Protein AF-A0A3C0J8K1-F1 (afdb_monomer)

Nearest PDB structures (foldseek):
  5caj-assembly2_B  TM=9.102E-01  e=4.539E-05  Escherichia coli K-12

Solvent-accessible surface area (backbone atoms only — not comparable to full-atom values): 5280 Å² total; per-residue (Å²): 112,70,67,56,42,51,74,74,44,73,42,84,38,65,79,73,44,69,39,44,79,84,59,88,80,77,95,80,90,64,58,60,83,46,95,44,65,57,90,92,24,75,27,48,62,61,60,48,40,63,57,54,35,65,72,72,57,57,96,83,69,76,80,89,84,84,64,56,77,78,62,37,55,50,38,58,77,72,71,122

Sequence (80 aa):
QFEYLQNHLRILSAFYGILKPMDGVTPYRLEMQAKVGIGDAKNLYEYWGELLYRSVIDDSRIIINLASKEYSKCIEKYLT

Mean predicted aligned error: 2.89 Å

Structure (mmCIF, N/CA/C/O backbone):
data_AF-A0A3C0J8K1-F1
#
_entry.id   AF-A0A3C0J8K1-F1
#
loop_
_atom_site.group_PDB
_atom_site.id
_atom_site.type_symbol
_atom_site.label_atom_id
_atom_site.label_alt_id
_atom_site.label_comp_id
_atom_site.label_asym_id
_atom_site.label_entity_id
_atom_site.label_seq_id
_atom_site.pdbx_PDB_ins_code
_atom_site.Cartn_x
_atom_site.Cartn_y
_atom_site.Cartn_z
_atom_site.occupancy
_atom_site.B_iso_or_equiv
_atom_site.auth_seq_id
_atom_site.auth_comp_id
_atom_site.auth_asym_id
_atom_site.auth_atom_id
_atom_site.pdbx_PDB_model_num
ATOM 1 N N . GLN A 1 1 ? 14.886 6.695 -15.152 1.00 86.12 1 GLN A N 1
ATOM 2 C CA . GLN A 1 1 ? 14.631 6.844 -13.698 1.00 86.12 1 GLN A CA 1
ATOM 3 C C . GLN A 1 1 ? 13.147 6.697 -13.365 1.00 86.12 1 GLN A C 1
ATOM 5 O O . GLN A 1 1 ? 12.822 5.826 -12.573 1.00 86.12 1 GLN A O 1
ATOM 10 N N . PHE A 1 2 ? 12.241 7.464 -13.985 1.00 94.50 2 PHE A N 1
ATOM 11 C CA . PHE A 1 2 ? 10.797 7.352 -13.712 1.00 94.50 2 PHE A CA 1
ATOM 12 C C . PHE A 1 2 ? 10.196 5.971 -13.999 1.00 94.50 2 PHE A C 1
ATOM 14 O O . PHE A 1 2 ? 9.413 5.484 -13.196 1.00 94.50 2 PHE A O 1
ATOM 21 N N . GLU A 1 3 ? 10.607 5.307 -15.080 1.00 96.75 3 GLU A N 1
ATOM 22 C CA . GLU A 1 3 ? 10.153 3.945 -15.399 1.00 96.75 3 GLU A CA 1
ATOM 23 C C . GLU A 1 3 ? 10.509 2.932 -14.300 1.00 96.75 3 GLU A C 1
ATOM 25 O O . GLU A 1 3 ? 9.668 2.140 -13.884 1.00 96.75 3 GLU A O 1
ATOM 30 N N . TYR A 1 4 ? 11.726 3.021 -13.752 1.00 96.69 4 TYR A N 1
ATOM 31 C CA . TYR A 1 4 ? 12.144 2.194 -12.621 1.00 96.69 4 TYR A CA 1
ATOM 32 C C . TYR A 1 4 ? 11.220 2.408 -11.415 1.00 96.69 4 TYR A C 1
ATOM 34 O O . TYR A 1 4 ? 10.707 1.450 -10.846 1.00 96.69 4 TYR A O 1
ATOM 42 N N . LEU A 1 5 ? 10.937 3.664 -11.055 1.00 96.88 5 LEU A N 1
ATOM 43 C CA . LEU A 1 5 ? 9.996 3.958 -9.971 1.00 96.88 5 LEU A CA 1
ATOM 44 C C . LEU A 1 5 ? 8.594 3.421 -10.280 1.00 96.88 5 LEU A C 1
ATOM 46 O O . LEU A 1 5 ? 7.974 2.815 -9.413 1.00 96.88 5 LEU A O 1
ATOM 50 N N . GLN A 1 6 ? 8.109 3.580 -11.510 1.00 96.06 6 GLN A N 1
ATOM 51 C CA . GLN A 1 6 ? 6.788 3.095 -11.908 1.00 96.06 6 GLN A CA 1
ATOM 52 C C . GLN A 1 6 ? 6.657 1.569 -11.767 1.00 96.06 6 GLN A C 1
ATOM 54 O O . GLN A 1 6 ? 5.593 1.062 -11.395 1.00 96.06 6 GLN A O 1
ATOM 59 N N . ASN A 1 7 ? 7.747 0.837 -11.997 1.00 94.25 7 ASN A N 1
ATOM 60 C CA . ASN A 1 7 ? 7.773 -0.618 -11.898 1.00 94.25 7 ASN A CA 1
ATOM 61 C C . ASN A 1 7 ? 7.995 -1.111 -10.462 1.00 94.25 7 ASN A C 1
ATOM 63 O O . ASN A 1 7 ? 7.304 -2.043 -10.051 1.00 94.25 7 ASN A O 1
ATOM 67 N N . HIS A 1 8 ? 8.860 -0.450 -9.685 1.00 95.00 8 HIS A N 1
ATOM 68 C CA . HIS A 1 8 ? 9.359 -0.965 -8.402 1.00 95.00 8 HIS A CA 1
ATOM 69 C C . HIS A 1 8 ? 8.837 -0.245 -7.149 1.00 95.00 8 HIS A C 1
ATOM 71 O O . HIS A 1 8 ? 8.942 -0.793 -6.055 1.00 95.00 8 HIS A O 1
ATOM 77 N N . LEU A 1 9 ? 8.279 0.964 -7.263 1.00 96.50 9 LEU A N 1
ATOM 78 C CA . LEU A 1 9 ? 7.708 1.689 -6.1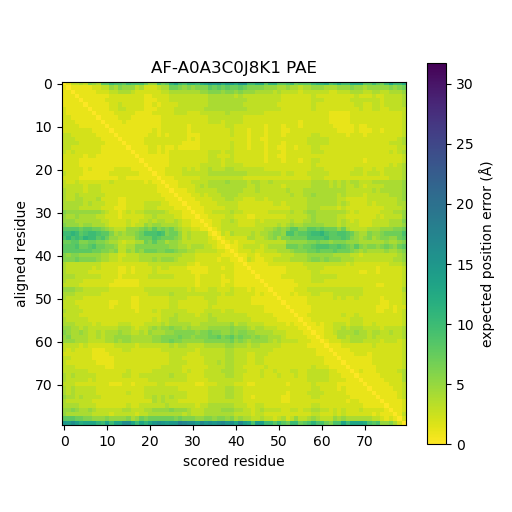26 1.00 96.50 9 LEU A CA 1
ATOM 79 C C . LEU A 1 9 ? 6.188 1.499 -6.079 1.00 96.50 9 LEU A C 1
ATOM 81 O O . LEU A 1 9 ? 5.486 1.598 -7.090 1.00 96.50 9 LEU A O 1
ATOM 85 N N . ARG A 1 10 ? 5.675 1.240 -4.878 1.00 97.19 10 ARG A N 1
ATOM 86 C CA . ARG A 1 10 ? 4.246 1.189 -4.564 1.00 97.19 10 ARG A CA 1
ATOM 87 C C . ARG A 1 10 ? 3.980 2.088 -3.366 1.00 97.19 10 ARG A C 1
ATOM 89 O O . ARG A 1 10 ? 4.733 2.064 -2.396 1.00 97.19 10 ARG A O 1
ATOM 96 N N . ILE A 1 11 ? 2.926 2.891 -3.450 1.00 97.56 11 ILE A N 1
ATOM 97 C CA . ILE A 1 11 ? 2.520 3.838 -2.411 1.00 97.56 11 ILE A CA 1
ATOM 98 C C . ILE A 1 11 ? 1.222 3.320 -1.799 1.00 97.56 11 ILE A C 1
ATOM 100 O O . ILE A 1 11 ? 0.215 3.178 -2.490 1.00 97.56 11 ILE A O 1
ATOM 104 N N . LEU A 1 12 ? 1.254 3.033 -0.499 1.00 97.38 12 LEU A N 1
ATOM 105 C CA . LEU A 1 12 ? 0.076 2.618 0.258 1.00 97.38 12 LEU A CA 1
ATOM 106 C C . LEU A 1 12 ? -0.844 3.819 0.513 1.00 97.38 12 LEU A C 1
ATOM 108 O O . LEU A 1 12 ? -0.398 4.881 0.944 1.00 97.38 12 LEU A O 1
ATOM 112 N N . SER A 1 13 ? -2.137 3.635 0.263 1.00 96.81 13 SER A N 1
ATOM 113 C CA . SER A 1 13 ? -3.190 4.629 0.449 1.00 96.81 13 SER A CA 1
ATOM 114 C C . SER A 1 13 ? -4.406 3.978 1.095 1.00 96.81 13 SER A C 1
ATOM 116 O O . SER A 1 13 ? -4.898 2.955 0.634 1.00 96.81 13 SER A O 1
ATOM 118 N N . ALA A 1 14 ? -4.950 4.603 2.136 1.00 95.88 14 ALA A N 1
A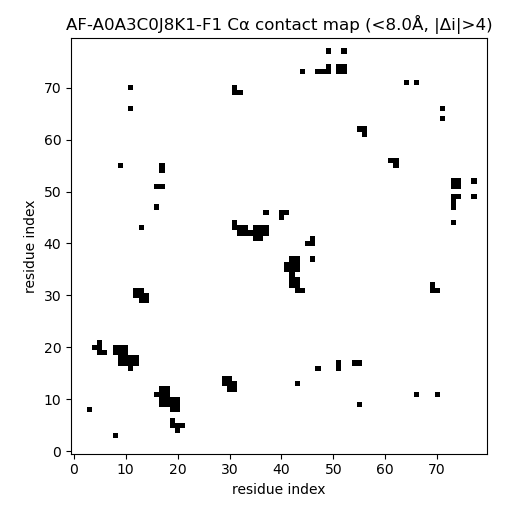TOM 119 C CA . ALA A 1 14 ? -6.180 4.121 2.757 1.00 95.88 14 ALA A CA 1
ATOM 120 C C . ALA A 1 14 ? -7.400 4.240 1.822 1.00 95.88 14 ALA A C 1
ATOM 122 O O . ALA A 1 14 ? -8.342 3.459 1.944 1.00 95.88 14 ALA A O 1
ATOM 123 N N . PHE A 1 15 ? -7.374 5.201 0.890 1.00 95.69 15 PHE A N 1
ATOM 124 C CA . PHE A 1 15 ? -8.474 5.479 -0.036 1.00 95.69 15 PHE A CA 1
ATOM 125 C C . PHE A 1 15 ? -8.330 4.741 -1.371 1.00 95.69 15 PHE A C 1
ATOM 127 O O . PHE A 1 15 ? -9.296 4.163 -1.854 1.00 95.69 15 PHE A O 1
ATOM 134 N N . TYR A 1 16 ? -7.124 4.718 -1.943 1.00 96.81 16 TYR A N 1
ATOM 135 C CA . TYR A 1 16 ? -6.859 4.092 -3.244 1.00 96.81 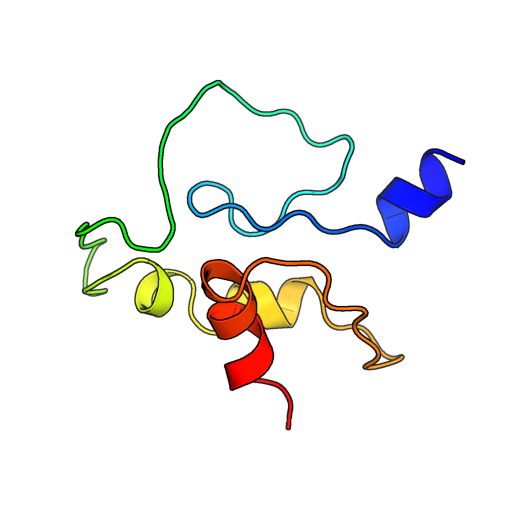16 TYR A CA 1
ATOM 136 C C . TYR A 1 16 ? -6.253 2.683 -3.144 1.00 96.81 16 TYR A C 1
ATOM 138 O O . TYR A 1 16 ? -6.085 2.010 -4.156 1.00 96.81 16 TYR A O 1
ATOM 146 N N . GLY A 1 17 ? -5.897 2.225 -1.944 1.00 96.50 17 GLY A N 1
ATOM 147 C CA . GLY A 1 17 ? -5.221 0.951 -1.736 1.00 96.50 17 GLY A CA 1
ATOM 148 C C . GLY A 1 17 ? -3.737 1.034 -2.084 1.00 96.50 17 GLY A C 1
ATOM 149 O O . GLY A 1 17 ? -2.926 1.421 -1.244 1.00 96.50 17 GLY A O 1
ATOM 150 N N . ILE A 1 18 ? -3.372 0.678 -3.316 1.00 96.94 18 ILE A N 1
ATOM 151 C CA . ILE A 1 18 ? -1.996 0.756 -3.819 1.00 96.94 18 ILE A CA 1
ATOM 152 C C . ILE A 1 18 ? -1.947 1.649 -5.049 1.00 96.94 18 ILE A C 1
ATOM 154 O O . ILE A 1 18 ? -2.657 1.417 -6.022 1.00 96.94 18 ILE A O 1
ATOM 158 N N . LEU A 1 19 ? -1.050 2.627 -5.012 1.00 97.69 19 LEU A N 1
ATOM 159 C CA . LEU A 1 19 ? -0.773 3.530 -6.118 1.00 97.69 19 LEU A CA 1
ATOM 160 C C . LEU A 1 19 ? 0.627 3.292 -6.671 1.00 97.69 19 LEU A C 1
ATOM 162 O O . LEU A 1 19 ? 1.574 2.978 -5.939 1.00 97.69 19 LEU A O 1
ATOM 166 N N . LYS A 1 20 ? 0.772 3.510 -7.972 1.00 97.31 20 LYS A N 1
ATOM 167 C CA . LYS A 1 20 ? 2.061 3.729 -8.618 1.00 97.31 20 LYS A CA 1
ATOM 168 C C . LYS A 1 20 ? 2.420 5.222 -8.576 1.00 97.31 20 LYS A C 1
ATOM 170 O O . LYS A 1 20 ? 1.534 6.068 -8.477 1.00 97.31 20 LYS A O 1
ATOM 175 N N . PRO A 1 21 ? 3.711 5.573 -8.690 1.00 97.12 21 PRO A N 1
ATOM 176 C CA . PRO A 1 21 ? 4.173 6.962 -8.627 1.00 97.12 21 PRO A CA 1
ATOM 177 C C . PRO A 1 21 ? 3.503 7.936 -9.602 1.00 97.12 21 PRO A C 1
ATOM 179 O O . PRO A 1 21 ? 3.411 9.118 -9.289 1.00 97.12 21 PRO A O 1
ATOM 182 N N . MET A 1 22 ? 3.070 7.464 -10.773 1.00 96.88 22 MET A N 1
ATOM 183 C CA . MET A 1 22 ? 2.435 8.297 -11.804 1.00 96.88 22 MET A CA 1
ATOM 184 C C . MET A 1 22 ? 0.902 8.205 -11.816 1.00 96.88 22 MET A C 1
ATOM 186 O O . MET A 1 22 ? 0.272 8.746 -12.723 1.00 96.88 22 MET A O 1
ATOM 190 N N . ASP A 1 23 ? 0.293 7.518 -10.848 1.00 97.44 23 ASP A N 1
ATOM 191 C CA . ASP A 1 23 ? -1.164 7.454 -10.761 1.00 97.44 23 ASP A CA 1
ATOM 192 C C . ASP A 1 23 ? -1.723 8.815 -10.320 1.00 97.44 23 ASP A C 1
ATOM 194 O O . ASP A 1 23 ? -1.222 9.457 -9.393 1.00 97.44 23 ASP A O 1
ATOM 198 N N . GLY A 1 24 ? -2.777 9.270 -10.998 1.00 97.44 24 GLY A N 1
ATOM 199 C CA . GLY A 1 24 ? -3.458 10.512 -10.651 1.00 97.44 24 GLY A CA 1
ATOM 200 C C . GLY A 1 24 ? -4.239 10.374 -9.344 1.00 97.44 24 GLY A C 1
ATOM 201 O O . GLY A 1 24 ? -4.947 9.391 -9.137 1.00 97.44 24 GLY A O 1
ATOM 202 N N . VAL A 1 25 ? -4.156 11.387 -8.479 1.00 97.38 25 VAL A N 1
ATOM 203 C CA . VAL A 1 25 ? -4.900 11.439 -7.214 1.00 97.38 25 VAL A CA 1
ATOM 204 C C . VAL A 1 25 ? -5.660 12.752 -7.085 1.00 97.38 25 VAL A C 1
ATOM 206 O O . VAL A 1 25 ? -5.189 13.810 -7.497 1.00 97.38 25 VAL A O 1
ATOM 209 N N . THR A 1 26 ? -6.840 12.693 -6.474 1.00 97.69 26 THR A N 1
ATOM 210 C CA . THR A 1 26 ? -7.569 13.882 -6.007 1.00 97.69 26 THR A CA 1
ATOM 211 C C . THR A 1 26 ? -7.272 14.119 -4.524 1.00 97.69 26 THR A C 1
ATOM 213 O O . THR A 1 26 ? -7.101 13.132 -3.802 1.00 97.69 26 THR A O 1
ATOM 216 N N . PRO A 1 27 ? -7.208 15.380 -4.044 1.00 97.25 27 PRO A N 1
ATOM 217 C CA . PRO A 1 27 ? -7.009 15.675 -2.630 1.00 97.25 27 PRO A CA 1
ATOM 218 C C . PRO A 1 27 ? -8.017 14.946 -1.740 1.00 97.25 27 PRO A C 1
ATOM 220 O O . PRO A 1 27 ? -9.223 14.999 -1.971 1.00 97.25 27 PRO A O 1
ATOM 223 N N . TYR A 1 28 ? -7.514 14.277 -0.707 1.00 95.62 28 TYR A N 1
ATOM 224 C CA . TYR A 1 28 ? -8.321 13.549 0.264 1.00 95.62 28 TYR A CA 1
ATOM 225 C C . TYR A 1 28 ? -7.611 13.526 1.619 1.00 95.62 28 TYR A C 1
ATOM 227 O O . TYR A 1 28 ? -6.401 13.745 1.708 1.00 95.62 28 TYR A O 1
ATOM 235 N N . ARG A 1 29 ? -8.364 13.227 2.678 1.00 95.50 29 ARG A N 1
ATOM 236 C CA . ARG A 1 29 ? -7.807 12.893 3.989 1.00 95.50 29 ARG A CA 1
ATOM 237 C C . ARG A 1 29 ? -8.523 11.671 4.541 1.00 95.50 29 ARG A C 1
ATOM 239 O O . ARG A 1 29 ? -9.613 11.778 5.092 1.00 95.50 29 ARG A O 1
ATOM 246 N N . LEU A 1 30 ? -7.890 10.519 4.372 1.00 95.12 30 LEU A N 1
ATOM 247 C CA . LEU A 1 30 ? -8.325 9.253 4.939 1.00 95.12 30 LEU A CA 1
ATOM 248 C C . LEU A 1 30 ? -7.076 8.491 5.373 1.00 95.12 30 LEU A C 1
ATOM 250 O O . LEU A 1 30 ? -6.183 8.260 4.562 1.00 95.12 30 LEU A O 1
ATOM 254 N N . GLU A 1 31 ? -7.010 8.144 6.650 1.00 94.31 31 GLU A N 1
ATOM 255 C CA . GLU A 1 31 ? -5.917 7.367 7.238 1.00 94.31 31 GLU A CA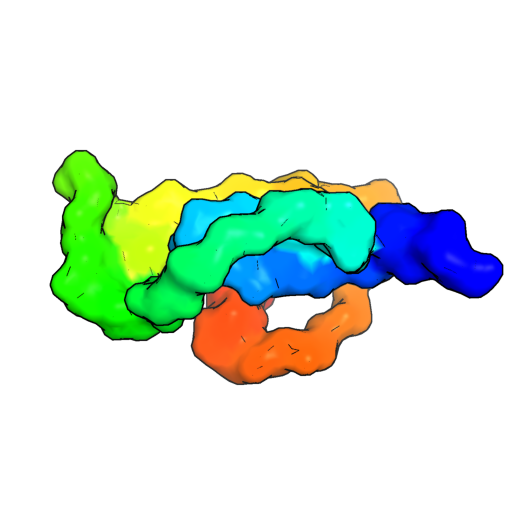 1
ATOM 256 C C . GLU A 1 31 ? -6.412 5.948 7.521 1.00 94.31 31 GLU A C 1
ATOM 258 O O . GLU A 1 31 ? -7.611 5.740 7.722 1.00 94.31 31 GLU A O 1
ATOM 263 N N . MET A 1 32 ? -5.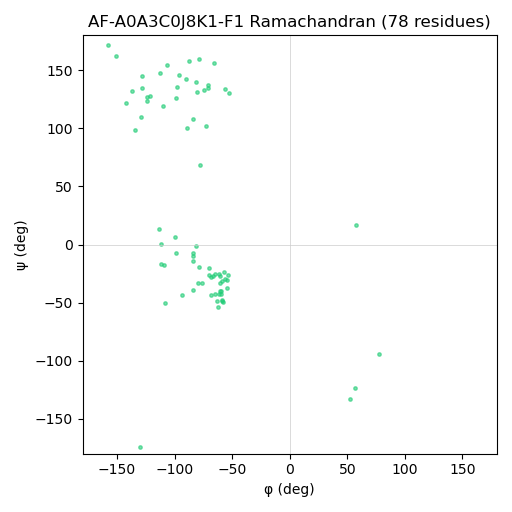515 4.962 7.551 1.00 93.94 32 MET A N 1
ATOM 264 C CA . MET A 1 32 ? -5.899 3.552 7.688 1.00 93.94 32 MET A CA 1
ATOM 265 C C . MET A 1 32 ? -6.557 3.273 9.050 1.00 93.94 32 MET A C 1
ATOM 267 O O . MET A 1 32 ? -7.370 2.363 9.192 1.00 93.94 32 MET A O 1
ATOM 271 N N . GLN A 1 33 ? -6.244 4.090 10.060 1.00 93.94 33 GLN A N 1
ATOM 272 C CA . GLN A 1 33 ? -6.827 4.029 11.406 1.00 93.94 33 GLN A CA 1
ATOM 273 C C . GLN A 1 33 ? -8.198 4.714 11.537 1.00 93.94 33 GLN A C 1
ATOM 275 O O . GLN A 1 33 ? -8.770 4.725 12.631 1.00 93.94 33 GLN A O 1
ATOM 280 N N . ALA A 1 34 ? -8.725 5.316 10.467 1.00 93.19 34 ALA A N 1
ATOM 281 C CA . ALA A 1 34 ? -10.020 5.980 10.516 1.00 93.19 34 ALA A CA 1
ATOM 282 C C . ALA A 1 34 ? -11.115 5.006 10.986 1.00 93.19 34 ALA A C 1
ATOM 284 O O . ALA A 1 34 ? -11.217 3.873 10.514 1.00 93.19 34 ALA A O 1
ATOM 285 N N . LYS A 1 35 ? -11.959 5.461 11.922 1.00 89.56 35 LYS A N 1
ATOM 286 C CA . LYS A 1 35 ? -13.095 4.688 12.446 1.00 89.56 35 LYS A CA 1
ATOM 287 C C . LYS A 1 35 ? -14.260 4.723 11.457 1.00 89.56 35 LYS A C 1
ATOM 289 O O . LYS A 1 35 ? -15.278 5.361 11.714 1.00 89.56 35 LYS A O 1
ATOM 294 N N . VAL A 1 36 ? -14.078 4.076 10.313 1.00 90.38 36 VAL A N 1
ATOM 295 C CA . VAL A 1 36 ? -15.078 3.971 9.249 1.00 90.38 36 VAL A CA 1
ATOM 296 C C . VAL A 1 36 ? -15.334 2.501 8.933 1.00 90.38 36 VAL A C 1
ATOM 298 O O . VAL A 1 36 ? -14.398 1.743 8.687 1.00 90.38 36 VAL A O 1
ATOM 301 N N . GLY A 1 37 ? -16.605 2.104 8.967 1.00 91.12 37 GLY A N 1
ATOM 302 C CA . GLY A 1 37 ? -17.053 0.814 8.451 1.00 91.12 37 GLY A CA 1
ATOM 303 C C . GLY A 1 37 ? -17.440 0.943 6.981 1.00 91.12 37 GLY A C 1
ATOM 304 O O . GLY A 1 37 ? -17.999 1.967 6.583 1.00 91.12 37 GLY A O 1
ATOM 305 N N . ILE A 1 38 ? -17.138 -0.076 6.178 1.00 93.06 38 ILE A N 1
ATOM 306 C CA . ILE A 1 38 ? -17.488 -0.124 4.753 1.00 93.06 38 ILE A CA 1
ATOM 307 C C . ILE A 1 38 ? -18.183 -1.456 4.476 1.00 93.06 38 ILE A C 1
ATOM 309 O O . ILE A 1 38 ? -17.548 -2.509 4.516 1.00 93.06 38 ILE A O 1
ATOM 313 N N . GLY A 1 39 ? -19.489 -1.407 4.201 1.00 92.81 39 GLY A N 1
ATOM 314 C CA . GLY A 1 39 ? -20.313 -2.614 4.106 1.00 92.81 39 GLY A CA 1
ATOM 315 C C . GLY A 1 39 ? -20.231 -3.422 5.404 1.00 92.81 39 GLY A C 1
ATOM 316 O O . GLY A 1 39 ? -20.469 -2.880 6.482 1.00 92.81 39 GLY A O 1
ATOM 317 N N . ASP A 1 40 ? -19.831 -4.688 5.292 1.00 94.12 40 ASP A N 1
ATOM 318 C CA . ASP A 1 40 ? -19.667 -5.597 6.433 1.00 94.12 40 ASP A CA 1
ATOM 319 C C . ASP A 1 40 ? -18.303 -5.470 7.142 1.00 94.12 40 ASP A C 1
ATOM 321 O O . ASP A 1 40 ? -18.105 -6.038 8.219 1.00 94.12 40 ASP A O 1
ATOM 325 N N . ALA A 1 41 ? -17.348 -4.727 6.568 1.00 95.88 41 ALA A N 1
ATOM 326 C CA . ALA A 1 41 ? -16.024 -4.536 7.156 1.00 95.88 41 ALA A CA 1
ATOM 327 C C . ALA A 1 41 ? -16.051 -3.457 8.245 1.00 95.88 41 ALA A C 1
ATOM 329 O O . ALA A 1 41 ? -16.524 -2.337 8.028 1.00 95.88 41 ALA A O 1
ATOM 330 N N . LYS A 1 42 ? -15.479 -3.756 9.416 1.00 94.62 42 LYS A N 1
ATOM 331 C CA . LYS A 1 42 ? -15.511 -2.850 10.580 1.00 94.62 42 LYS A CA 1
ATOM 332 C C . LYS A 1 42 ? -14.497 -1.713 10.495 1.00 94.62 42 LYS A C 1
ATOM 334 O O . LYS A 1 42 ? -14.597 -0.746 11.247 1.00 94.62 42 LYS A O 1
ATOM 339 N N . ASN A 1 43 ? -13.475 -1.871 9.661 1.00 94.81 43 ASN A N 1
ATOM 340 C CA . ASN A 1 43 ? -12.384 -0.922 9.480 1.00 94.81 43 ASN A CA 1
ATOM 341 C C . ASN A 1 43 ? -11.705 -1.137 8.119 1.00 94.81 43 ASN A C 1
ATOM 343 O O . ASN A 1 43 ? -11.957 -2.125 7.426 1.00 94.81 43 ASN A O 1
ATOM 347 N N . LEU A 1 44 ? -10.803 -0.223 7.760 1.00 95.69 44 LEU A N 1
ATOM 348 C CA . LEU A 1 44 ? -10.106 -0.258 6.475 1.00 95.69 44 LEU A CA 1
ATOM 349 C C . LEU A 1 44 ? -9.125 -1.432 6.339 1.00 95.69 44 LEU A C 1
ATOM 351 O O . LEU A 1 44 ? -8.928 -1.916 5.229 1.00 95.69 44 LEU A O 1
ATOM 355 N N . TYR A 1 45 ? -8.561 -1.944 7.439 1.00 95.12 45 TYR A N 1
ATOM 356 C CA . TYR A 1 45 ? -7.709 -3.139 7.390 1.00 95.12 45 TYR A CA 1
ATOM 357 C C . TYR A 1 45 ? -8.503 -4.377 6.965 1.00 95.12 45 TYR A C 1
ATOM 359 O O . TYR A 1 45 ? -8.023 -5.177 6.166 1.00 95.12 45 TYR A O 1
ATOM 367 N N . GLU A 1 46 ? -9.714 -4.540 7.502 1.00 95.19 46 GLU A N 1
ATOM 368 C CA . GLU A 1 46 ? -10.631 -5.618 7.120 1.00 95.19 46 GLU A CA 1
ATOM 369 C C . GLU A 1 46 ? -11.141 -5.436 5.694 1.00 95.19 46 GLU A C 1
ATOM 371 O O . GLU A 1 46 ? -11.147 -6.398 4.932 1.00 95.19 46 GLU A O 1
ATOM 376 N N . TYR A 1 47 ? -11.516 -4.207 5.328 1.00 95.88 47 TYR A N 1
ATOM 377 C CA . TYR A 1 47 ? -12.016 -3.887 3.993 1.00 95.88 47 TYR A CA 1
ATOM 378 C C . TYR A 1 47 ? -10.995 -4.228 2.902 1.00 95.88 47 TYR A C 1
ATOM 380 O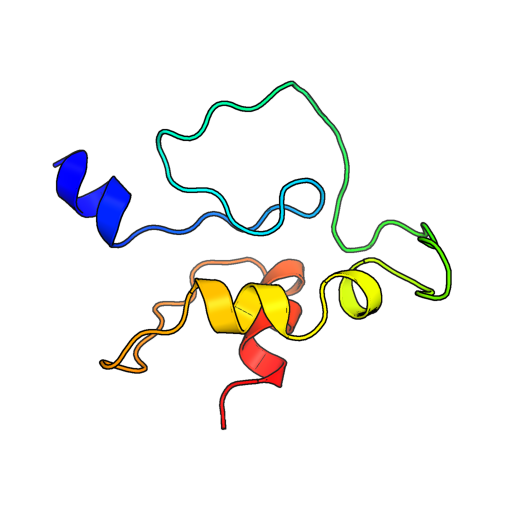 O . TYR A 1 47 ? -11.324 -4.891 1.921 1.00 95.88 47 TYR A O 1
ATOM 388 N N . TRP A 1 48 ? -9.744 -3.799 3.083 1.00 95.81 48 TRP A N 1
ATOM 389 C CA . TRP A 1 48 ? -8.683 -4.058 2.116 1.00 95.81 48 TRP A CA 1
ATOM 390 C C . TRP A 1 48 ? -8.165 -5.497 2.168 1.00 95.81 48 TRP A C 1
ATOM 392 O O . TRP A 1 48 ? -7.776 -6.051 1.138 1.00 95.81 48 TRP A O 1
ATOM 402 N N . GLY A 1 49 ? -8.158 -6.113 3.352 1.00 94.62 49 GLY A N 1
ATOM 403 C CA . GLY A 1 49 ? -7.793 -7.513 3.526 1.00 94.62 49 GLY A CA 1
ATOM 404 C C . GLY A 1 49 ? -6.444 -7.855 2.888 1.00 94.62 49 GLY A C 1
ATOM 405 O O . GLY A 1 49 ? -5.446 -7.168 3.098 1.00 94.62 49 GLY A O 1
ATOM 406 N N . GLU A 1 50 ? -6.403 -8.953 2.137 1.00 96.00 50 GLU A N 1
ATOM 407 C CA . GLU A 1 50 ? -5.200 -9.431 1.441 1.00 96.00 50 GLU A CA 1
ATOM 408 C C . GLU A 1 50 ? -4.961 -8.762 0.077 1.00 96.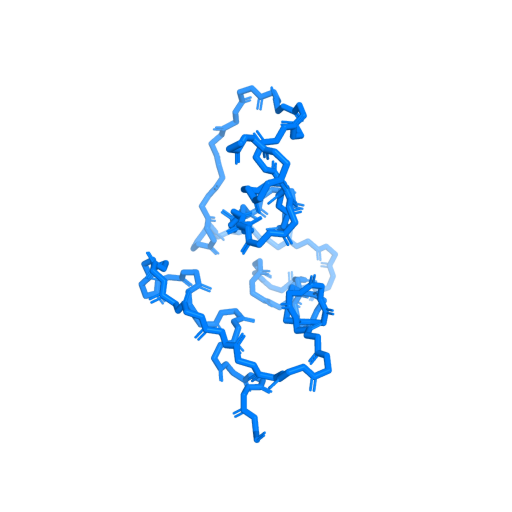00 50 GLU A C 1
ATOM 410 O O . GLU A 1 50 ? -3.917 -8.986 -0.539 1.00 96.00 50 GLU A O 1
ATOM 415 N N . LEU A 1 51 ? -5.904 -7.946 -0.412 1.00 96.00 51 LEU A N 1
ATOM 416 C CA . LEU A 1 51 ? -5.832 -7.358 -1.755 1.00 96.00 51 LEU A CA 1
ATOM 417 C C . LEU A 1 51 ? -4.581 -6.489 -1.917 1.00 96.00 51 LEU A C 1
ATOM 419 O O . LEU A 1 51 ? -3.909 -6.555 -2.946 1.00 96.00 51 LEU A O 1
ATOM 423 N N . LEU A 1 52 ? -4.226 -5.730 -0.875 1.00 96.25 52 LEU A N 1
ATOM 424 C CA . LEU A 1 52 ? -3.034 -4.880 -0.881 1.00 96.25 52 LEU A CA 1
ATOM 425 C C . LEU A 1 52 ? -1.764 -5.717 -1.022 1.00 96.25 52 LEU A C 1
ATOM 427 O O . LEU A 1 52 ? -0.956 -5.441 -1.904 1.00 96.25 52 LEU A O 1
ATOM 431 N N . TYR A 1 53 ? -1.623 -6.778 -0.223 1.00 95.81 53 TYR A N 1
ATOM 432 C CA . TYR A 1 53 ? -0.484 -7.693 -0.309 1.00 95.81 53 TYR A CA 1
ATOM 433 C C . TYR A 1 53 ? -0.360 -8.324 -1.699 1.00 95.81 53 TYR A C 1
ATOM 435 O O . TYR A 1 53 ? 0.702 -8.255 -2.318 1.00 95.81 53 TYR A O 1
ATOM 443 N N . ARG A 1 54 ? -1.461 -8.867 -2.232 1.00 95.00 54 ARG A N 1
ATOM 444 C CA . ARG A 1 54 ? -1.476 -9.510 -3.554 1.00 95.00 54 ARG A CA 1
ATOM 445 C C . ARG A 1 54 ? -1.093 -8.563 -4.691 1.00 95.00 54 ARG A C 1
ATOM 447 O O . ARG A 1 54 ? -0.585 -9.020 -5.705 1.00 95.00 54 ARG A O 1
ATOM 454 N N . SER A 1 55 ? -1.325 -7.262 -4.532 1.00 93.94 55 SER A N 1
ATOM 455 C CA . SER A 1 55 ? -0.989 -6.261 -5.553 1.00 93.94 55 SER A CA 1
ATOM 456 C C . SER A 1 55 ? 0.468 -5.774 -5.523 1.00 93.94 55 SER A C 1
ATOM 458 O O . SER A 1 55 ? 0.913 -5.132 -6.478 1.00 93.94 55 SER A O 1
ATOM 460 N N . VAL A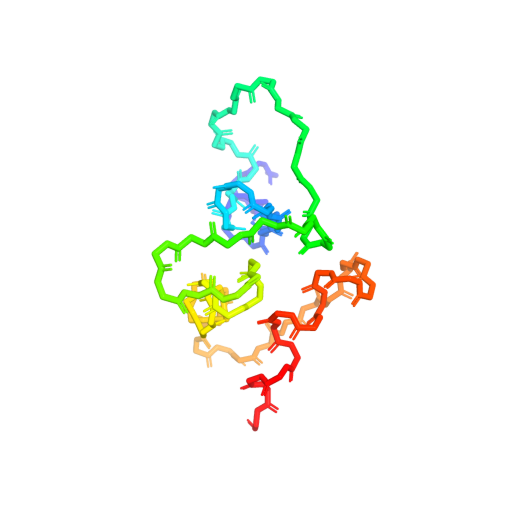 1 56 ? 1.210 -6.057 -4.444 1.00 94.19 56 VAL A N 1
ATOM 461 C CA . VAL A 1 56 ? 2.620 -5.645 -4.290 1.00 94.19 56 VAL A CA 1
ATOM 462 C C . VAL A 1 56 ? 3.605 -6.809 -4.320 1.00 94.19 56 VAL A C 1
ATOM 464 O O . VAL A 1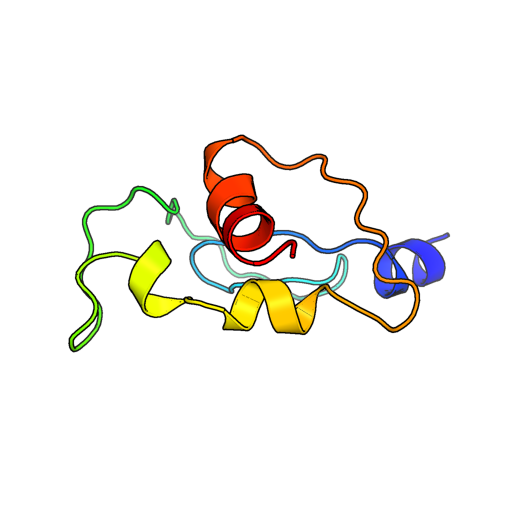 56 ? 4.795 -6.570 -4.497 1.00 94.19 56 VAL A O 1
ATOM 467 N N . ILE A 1 57 ? 3.135 -8.042 -4.133 1.00 94.38 57 ILE A N 1
ATOM 468 C CA . ILE A 1 57 ? 3.971 -9.237 -4.221 1.00 94.38 57 ILE A CA 1
ATOM 469 C C . ILE A 1 57 ? 4.165 -9.650 -5.685 1.00 94.38 57 ILE A C 1
ATOM 471 O O . ILE A 1 57 ? 3.230 -9.604 -6.484 1.00 94.38 57 ILE A O 1
ATOM 475 N N . ASP A 1 58 ? 5.376 -10.076 -6.024 1.00 90.88 58 ASP A N 1
ATOM 476 C CA . ASP A 1 58 ? 5.723 -10.673 -7.313 1.00 90.88 58 ASP A CA 1
ATOM 477 C C . ASP A 1 58 ? 6.490 -11.992 -7.113 1.00 90.88 58 ASP A C 1
ATOM 479 O O . ASP A 1 58 ? 6.649 -12.474 -5.984 1.00 90.88 58 ASP A O 1
ATOM 483 N N . ASP A 1 59 ? 6.977 -12.576 -8.209 1.00 92.25 59 ASP A N 1
ATOM 484 C CA . ASP A 1 59 ? 7.705 -13.849 -8.206 1.00 92.25 59 ASP A CA 1
ATOM 485 C C . ASP A 1 59 ? 9.008 -13.806 -7.394 1.00 92.25 59 ASP A C 1
ATOM 487 O O . ASP A 1 59 ? 9.455 -14.839 -6.893 1.00 92.25 59 ASP A O 1
ATOM 491 N N . SER A 1 60 ? 9.615 -12.624 -7.219 1.00 91.81 60 SER A N 1
ATOM 492 C CA . SER A 1 60 ? 10.815 -12.474 -6.388 1.00 91.81 60 SER A CA 1
ATOM 493 C C . SER A 1 60 ? 10.502 -12.642 -4.904 1.00 91.81 60 SER A C 1
ATOM 495 O O . SER A 1 60 ? 11.378 -13.017 -4.126 1.00 91.81 60 SER A O 1
ATOM 497 N N . ARG A 1 61 ? 9.251 -12.363 -4.513 1.00 90.69 61 ARG A N 1
ATOM 498 C CA . ARG A 1 61 ? 8.748 -12.396 -3.133 1.00 90.69 61 ARG A CA 1
ATOM 499 C C . ARG A 1 61 ? 9.524 -11.469 -2.179 1.00 90.69 61 ARG A C 1
ATOM 501 O O . ARG A 1 61 ? 9.400 -11.602 -0.963 1.00 90.69 61 ARG A O 1
ATOM 508 N N . ILE A 1 62 ? 10.297 -10.515 -2.708 1.00 93.56 62 ILE A N 1
ATOM 509 C CA . ILE A 1 62 ? 11.083 -9.546 -1.935 1.00 93.56 62 ILE A CA 1
ATOM 510 C C . ILE A 1 62 ? 10.325 -8.221 -1.858 1.00 93.56 62 ILE A C 1
ATOM 512 O O . ILE A 1 62 ? 9.985 -7.622 -2.873 1.00 93.56 62 ILE A O 1
ATOM 516 N N . ILE A 1 63 ? 10.116 -7.720 -0.639 1.00 94.81 63 ILE A N 1
ATOM 517 C CA . ILE A 1 63 ? 9.513 -6.406 -0.392 1.00 94.81 63 ILE A CA 1
ATOM 518 C C . ILE A 1 63 ? 10.462 -5.581 0.473 1.00 94.81 63 ILE A C 1
ATOM 520 O O . ILE A 1 63 ? 10.810 -5.972 1.586 1.00 94.81 63 ILE A O 1
ATOM 524 N N . ILE A 1 64 ? 10.843 -4.402 -0.021 1.00 96.06 64 ILE A N 1
ATOM 525 C CA . ILE A 1 64 ? 11.557 -3.401 0.776 1.00 96.06 64 ILE A CA 1
ATOM 526 C C . ILE A 1 64 ? 10.512 -2.513 1.451 1.00 96.06 64 ILE A C 1
ATOM 528 O O . ILE A 1 64 ? 9.939 -1.618 0.829 1.00 96.06 64 ILE A O 1
ATOM 532 N N . ASN A 1 65 ? 10.242 -2.778 2.728 1.00 96.19 65 ASN A N 1
ATOM 533 C CA . ASN A 1 65 ? 9.236 -2.036 3.476 1.00 96.19 65 ASN A CA 1
ATOM 534 C C . ASN A 1 65 ? 9.804 -0.723 4.043 1.00 96.19 65 ASN A C 1
ATOM 536 O O . ASN A 1 65 ? 10.575 -0.734 5.001 1.00 96.19 65 ASN A O 1
ATOM 540 N N . LEU A 1 66 ? 9.384 0.406 3.466 1.00 97.25 66 LEU A N 1
ATOM 541 C CA . LEU A 1 66 ? 9.668 1.763 3.959 1.00 97.25 66 LEU A CA 1
ATOM 542 C C . LEU A 1 66 ? 8.400 2.484 4.446 1.00 97.25 66 LEU A C 1
ATOM 544 O O . LEU A 1 66 ? 8.404 3.702 4.632 1.00 97.25 66 LEU A O 1
ATOM 548 N N . ALA A 1 67 ? 7.298 1.753 4.620 1.00 96.75 67 ALA A N 1
ATOM 549 C CA . ALA A 1 67 ? 6.046 2.312 5.101 1.00 96.75 67 ALA A CA 1
ATOM 550 C C . ALA A 1 67 ? 6.066 2.500 6.626 1.00 96.75 67 ALA A C 1
ATOM 552 O O . ALA A 1 67 ? 6.827 1.869 7.364 1.00 96.75 67 ALA A O 1
ATOM 553 N N . SER A 1 68 ? 5.187 3.373 7.122 1.00 96.56 68 SER A N 1
ATOM 554 C CA . SER A 1 68 ? 4.954 3.479 8.560 1.00 96.56 68 SER A CA 1
ATOM 555 C C . SER A 1 68 ? 4.328 2.188 9.098 1.00 96.56 68 SER A C 1
ATOM 557 O O . SER A 1 68 ? 3.623 1.477 8.382 1.00 96.56 68 SER A O 1
ATOM 559 N N . LYS A 1 69 ? 4.495 1.922 10.402 1.00 95.38 69 LYS A N 1
ATOM 560 C CA . LYS A 1 69 ? 3.894 0.752 11.075 1.00 95.38 69 LYS A CA 1
ATOM 561 C C . LYS A 1 69 ? 2.379 0.633 10.880 1.00 95.38 69 LYS A C 1
ATOM 563 O O . LYS A 1 69 ? 1.841 -0.460 11.001 1.00 95.38 69 LYS A O 1
ATOM 568 N N . GLU A 1 70 ? 1.689 1.743 10.640 1.00 94.56 70 GLU A N 1
ATOM 569 C CA . GLU A 1 70 ? 0.258 1.748 10.336 1.00 94.56 70 GLU A CA 1
ATOM 570 C C . GLU A 1 70 ? -0.037 0.984 9.043 1.00 94.56 70 GLU A C 1
ATOM 572 O O . GLU A 1 70 ? -0.822 0.040 9.045 1.00 94.56 70 GLU A O 1
ATOM 577 N N . TYR A 1 71 ? 0.638 1.346 7.957 1.00 96.06 71 TYR A N 1
ATOM 578 C CA . TYR A 1 71 ? 0.404 0.751 6.648 1.00 96.06 71 TYR A CA 1
ATOM 579 C C . TYR A 1 71 ? 1.097 -0.606 6.493 1.00 96.06 71 TYR A C 1
ATOM 581 O O . TYR A 1 71 ? 0.529 -1.507 5.876 1.00 96.06 71 TYR A O 1
ATOM 589 N N . SER A 1 72 ? 2.261 -0.800 7.123 1.00 95.31 72 SER A N 1
ATOM 590 C CA . SER A 1 72 ? 3.007 -2.068 7.098 1.00 95.31 72 SER A CA 1
ATOM 591 C C . SER A 1 72 ? 2.169 -3.265 7.544 1.00 95.31 72 SER A C 1
ATOM 593 O O . SER A 1 72 ? 2.246 -4.325 6.929 1.00 95.31 72 SER A O 1
ATOM 595 N N . LYS A 1 73 ? 1.289 -3.088 8.540 1.00 94.31 73 LYS A N 1
ATOM 596 C CA . LYS A 1 73 ? 0.384 -4.144 9.033 1.00 94.31 73 LYS A CA 1
ATOM 597 C C . LYS A 1 73 ? -0.503 -4.751 7.946 1.00 94.31 73 LYS A C 1
ATOM 599 O O . LYS A 1 73 ? -0.864 -5.920 8.048 1.00 94.31 73 LYS A O 1
ATOM 604 N N . CYS A 1 74 ? -0.854 -3.973 6.921 1.00 94.56 74 CYS A N 1
ATOM 605 C CA . CYS A 1 74 ? -1.681 -4.439 5.808 1.00 94.56 74 CYS A CA 1
ATOM 606 C C . CYS A 1 74 ? -0.946 -5.439 4.905 1.00 94.56 74 CYS A C 1
ATOM 608 O O . CYS A 1 74 ? -1.586 -6.177 4.165 1.00 94.56 74 CYS A O 1
ATOM 610 N N . ILE A 1 75 ? 0.388 -5.450 4.956 1.00 95.56 75 ILE A N 1
ATOM 611 C CA . ILE A 1 75 ? 1.252 -6.281 4.116 1.00 95.56 75 ILE A CA 1
ATOM 612 C C . ILE A 1 75 ? 1.883 -7.394 4.953 1.00 95.56 75 ILE A C 1
ATOM 614 O O . ILE A 1 75 ? 1.776 -8.565 4.601 1.00 95.56 75 ILE A O 1
ATOM 618 N N . GLU A 1 76 ? 2.477 -7.042 6.097 1.00 94.31 76 GLU A N 1
ATOM 619 C CA . GLU A 1 76 ? 3.229 -7.961 6.962 1.00 94.31 76 GLU A CA 1
ATOM 620 C C . GLU A 1 76 ? 2.392 -9.141 7.458 1.00 94.31 76 GLU A C 1
ATOM 622 O O . GLU A 1 76 ? 2.914 -10.240 7.600 1.00 94.31 76 GLU A O 1
ATOM 627 N N . LYS A 1 77 ? 1.080 -8.946 7.643 1.00 92.75 77 LYS A N 1
ATOM 628 C CA . LYS A 1 77 ? 0.144 -10.009 8.039 1.00 92.75 77 LYS A CA 1
ATOM 629 C C . LYS A 1 77 ? 0.133 -11.208 7.073 1.00 92.75 77 LYS A C 1
ATOM 631 O O . LYS A 1 77 ? -0.262 -12.295 7.483 1.00 92.75 77 LYS A O 1
ATOM 636 N N . TYR A 1 78 ? 0.529 -11.010 5.817 1.00 92.88 78 TYR A N 1
ATOM 637 C CA . TYR A 1 78 ? 0.463 -12.019 4.754 1.00 92.88 78 TYR A CA 1
ATOM 638 C C . TYR A 1 78 ? 1.845 -12.508 4.293 1.00 92.88 78 TYR A C 1
ATOM 640 O O . TYR A 1 78 ? 1.931 -13.356 3.406 1.00 92.88 78 TYR A O 1
ATOM 648 N N . LEU A 1 79 ? 2.930 -12.000 4.890 1.00 87.31 79 LEU A N 1
ATOM 649 C CA . LEU A 1 79 ? 4.278 -12.521 4.669 1.00 87.31 79 LEU A CA 1
ATOM 650 C C . LEU A 1 79 ? 4.388 -13.867 5.392 1.00 87.31 79 LEU A C 1
ATOM 652 O O . LEU A 1 79 ? 4.488 -13.910 6.616 1.00 87.31 79 LEU A O 1
ATOM 656 N N . THR A 1 80 ? 4.303 -14.954 4.628 1.00 72.50 80 THR A N 1
ATOM 657 C CA . THR A 1 80 ? 4.468 -16.334 5.112 1.00 72.50 80 THR A CA 1
ATOM 658 C C . THR A 1 80 ? 5.659 -16.973 4.427 1.00 72.50 80 THR A C 1
ATOM 660 O O . THR A 1 80 ? 5.794 -16.756 3.198 1.00 72.50 80 THR A O 1
#

Foldseek 3Di:
DLVCQQVQPWDADLVPGIDGPPDDDDDDDDFQPDQDADVPRRGSLRVCACVSQVVNADPVRDDDDPDDPRRVCSHVVPSD

Radius of gyration: 13.16 Å; Cα contacts (8 Å, |Δi|>4): 75; chains: 1; bounding box: 35×32×28 Å

Secondary structure (DSSP, 8-state):
-HHHHHHH--EEETTTEEE-TT---------TT----BTTBSSHHHHHTTHHHHHH--TT------S-HHHHHHHHTT--

pLDDT: mean 94.67, std 3.36, range [72.5, 97.69]